Protein AF-A0A398AA93-F1 (afdb_monomer)

Mean predicted aligned error: 5.95 Å

Structure (mmCIF, N/CA/C/O backbone):
data_AF-A0A398AA93-F1
#
_entry.id   AF-A0A398AA93-F1
#
loop_
_atom_site.group_PDB
_atom_site.id
_atom_site.type_symbol
_atom_site.label_atom_id
_atom_site.label_alt_id
_atom_site.label_comp_id
_atom_site.label_asym_id
_atom_site.label_entity_id
_atom_site.label_seq_id
_atom_site.pdbx_PDB_ins_code
_atom_site.Cartn_x
_atom_site.Cartn_y
_atom_site.Cartn_z
_atom_site.occupancy
_atom_site.B_iso_or_equiv
_atom_site.auth_seq_id
_atom_site.auth_comp_id
_atom_site.auth_asym_id
_atom_site.auth_atom_id
_atom_site.pdbx_PDB_model_num
ATOM 1 N N . MET A 1 1 ? -3.882 -20.613 -8.628 1.00 47.59 1 MET A N 1
ATOM 2 C CA . MET A 1 1 ? -2.709 -19.922 -8.049 1.00 47.59 1 MET A CA 1
ATOM 3 C C . MET A 1 1 ? -3.031 -19.596 -6.600 1.00 47.59 1 MET A C 1
ATOM 5 O O . MET A 1 1 ? -4.048 -18.960 -6.368 1.00 47.59 1 MET A O 1
ATOM 9 N N . ALA A 1 2 ? -2.252 -20.089 -5.636 1.00 60.38 2 ALA A N 1
ATOM 10 C CA . ALA A 1 2 ? -2.448 -19.741 -4.230 1.00 60.38 2 ALA A CA 1
ATOM 11 C C . ALA A 1 2 ? -1.839 -18.356 -3.977 1.00 60.38 2 ALA A C 1
ATOM 13 O O . ALA A 1 2 ? -0.651 -18.153 -4.224 1.00 60.38 2 ALA A O 1
ATOM 14 N N . TYR A 1 3 ? -2.653 -17.394 -3.545 1.00 68.38 3 TYR A N 1
ATOM 15 C CA . TYR A 1 3 ? -2.155 -16.077 -3.159 1.00 68.38 3 TYR A CA 1
ATOM 16 C C . TYR A 1 3 ? -1.386 -16.185 -1.833 1.00 68.38 3 TYR A C 1
ATOM 18 O O . TYR A 1 3 ? -1.800 -16.953 -0.960 1.00 68.38 3 TYR A O 1
ATOM 26 N N . PRO A 1 4 ? -0.277 -15.446 -1.662 1.00 77.88 4 PRO A N 1
ATOM 27 C CA . PRO A 1 4 ? 0.473 -15.453 -0.412 1.00 77.88 4 PRO A CA 1
ATOM 28 C C . PRO A 1 4 ? -0.426 -14.974 0.737 1.00 77.88 4 PRO A C 1
ATOM 30 O O . PRO A 1 4 ? -0.999 -13.889 0.664 1.00 77.88 4 PRO A O 1
ATOM 33 N N . SER A 1 5 ? -0.563 -15.785 1.787 1.00 81.75 5 SER A N 1
ATOM 34 C CA . SER A 1 5 ? -1.477 -15.525 2.910 1.00 81.75 5 SER A CA 1
ATOM 35 C C . SER A 1 5 ? -0.756 -15.093 4.186 1.00 81.75 5 SER A C 1
ATOM 37 O O . SER A 1 5 ? -1.375 -14.519 5.080 1.00 81.75 5 SER A O 1
ATOM 39 N N . THR A 1 6 ? 0.558 -15.31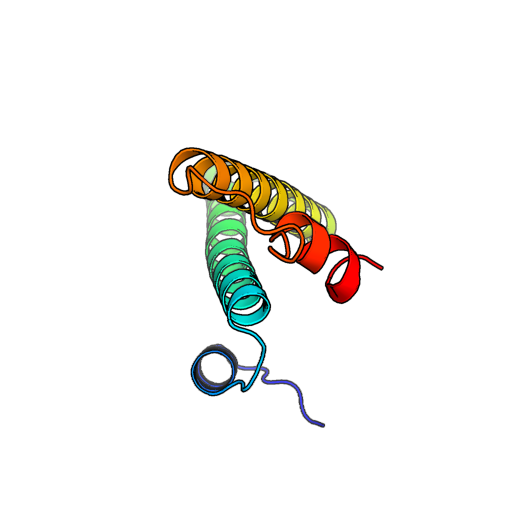7 4.272 1.00 90.00 6 THR A N 1
ATOM 40 C CA . THR A 1 6 ? 1.380 -14.854 5.397 1.00 90.00 6 THR A CA 1
ATOM 41 C C . THR A 1 6 ? 2.197 -13.622 5.026 1.00 90.00 6 THR A C 1
ATOM 43 O O . THR A 1 6 ? 2.586 -13.436 3.873 1.00 90.00 6 THR A O 1
ATOM 46 N N . LEU A 1 7 ? 2.530 -12.793 6.022 1.00 88.56 7 LEU A N 1
ATOM 47 C CA . LEU A 1 7 ? 3.384 -11.618 5.821 1.00 88.56 7 LEU A CA 1
ATOM 48 C C . LEU A 1 7 ? 4.719 -11.991 5.156 1.00 88.56 7 LEU A C 1
ATOM 50 O O . LEU A 1 7 ? 5.154 -11.323 4.223 1.00 88.56 7 LEU A O 1
ATOM 54 N N . GLN A 1 8 ? 5.337 -13.090 5.596 1.00 92.25 8 GLN A N 1
ATOM 55 C CA . GLN A 1 8 ? 6.587 -13.591 5.029 1.00 92.25 8 GLN A CA 1
ATOM 56 C C . GLN A 1 8 ? 6.431 -13.984 3.555 1.00 92.25 8 GLN A C 1
ATOM 58 O O . GLN A 1 8 ? 7.278 -13.627 2.738 1.00 92.25 8 GLN A O 1
ATOM 63 N N . GLN A 1 9 ? 5.347 -14.679 3.198 1.00 92.69 9 GLN A N 1
ATOM 64 C CA . GLN A 1 9 ? 5.068 -15.036 1.806 1.00 92.69 9 GLN A CA 1
ATOM 65 C C . GLN A 1 9 ? 4.821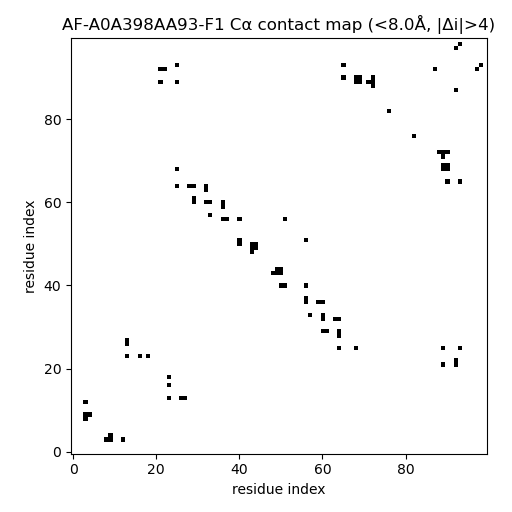 -13.793 0.944 1.00 92.69 9 GLN A C 1
ATOM 67 O O . GLN A 1 9 ? 5.316 -13.730 -0.179 1.00 92.69 9 GLN A O 1
ATOM 72 N N . ILE A 1 10 ? 4.109 -12.788 1.468 1.00 91.94 10 ILE A N 1
ATOM 73 C CA . ILE A 1 10 ? 3.857 -11.525 0.760 1.00 91.94 10 ILE A CA 1
ATOM 74 C C . ILE A 1 10 ? 5.173 -10.781 0.517 1.00 91.94 10 ILE A C 1
ATOM 76 O O . ILE A 1 10 ? 5.415 -10.336 -0.602 1.00 91.94 10 ILE A O 1
ATOM 80 N N . ILE A 1 11 ? 6.045 -10.680 1.527 1.00 93.00 11 ILE A N 1
ATOM 81 C CA . ILE A 1 11 ? 7.367 -10.049 1.391 1.00 93.00 11 ILE A CA 1
ATOM 82 C C . ILE A 1 11 ? 8.210 -10.803 0.363 1.00 93.00 11 ILE A C 1
ATOM 84 O O . ILE A 1 11 ? 8.767 -10.185 -0.541 1.00 93.00 11 ILE A O 1
ATOM 88 N N . HIS A 1 12 ? 8.278 -12.132 0.462 1.00 93.31 12 HIS A N 1
ATOM 89 C CA . HIS A 1 12 ? 9.035 -12.949 -0.480 1.00 93.31 12 HIS A CA 1
ATOM 90 C C . HIS A 1 12 ? 8.533 -12.761 -1.918 1.00 93.31 12 HIS A C 1
ATOM 92 O O . HIS A 1 12 ? 9.333 -12.529 -2.823 1.00 93.31 12 HIS A O 1
ATOM 98 N N . TRP A 1 13 ? 7.217 -12.784 -2.131 1.00 93.81 13 TRP A N 1
ATOM 99 C CA . TRP A 1 13 ? 6.620 -12.503 -3.435 1.00 93.81 13 TRP A CA 1
ATOM 100 C C . TRP A 1 13 ? 6.959 -11.088 -3.925 1.00 93.81 13 TRP A C 1
ATOM 102 O O . TRP A 1 13 ? 7.435 -10.923 -5.044 1.00 93.81 13 TRP A O 1
ATOM 112 N N . LEU A 1 14 ? 6.802 -10.068 -3.078 1.00 93.19 14 LEU A N 1
ATOM 113 C CA . LEU A 1 14 ? 7.045 -8.665 -3.423 1.00 93.19 14 LEU A CA 1
ATOM 114 C C . LEU A 1 14 ? 8.509 -8.379 -3.803 1.00 93.19 14 LEU A C 1
ATOM 116 O O . LEU A 1 14 ? 8.781 -7.484 -4.606 1.00 93.19 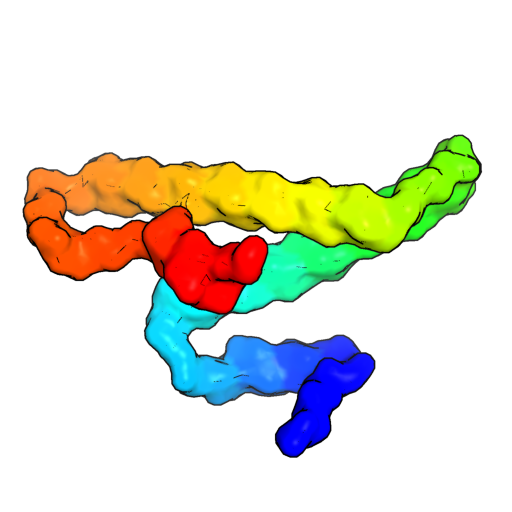14 LEU A O 1
ATOM 120 N N . LEU A 1 15 ? 9.456 -9.120 -3.224 1.00 91.12 15 LEU A N 1
ATOM 121 C CA . LEU A 1 15 ? 10.879 -9.011 -3.551 1.00 91.12 15 LEU A CA 1
ATOM 122 C C . LEU A 1 15 ? 11.230 -9.699 -4.876 1.00 91.12 15 LEU A C 1
ATOM 124 O O . LEU A 1 15 ? 12.079 -9.190 -5.607 1.00 91.12 15 LEU A O 1
ATOM 128 N N . ASN A 1 16 ? 10.559 -10.806 -5.201 1.00 92.88 16 ASN A N 1
ATOM 129 C CA . ASN A 1 16 ? 10.884 -11.646 -6.358 1.00 92.88 16 ASN A CA 1
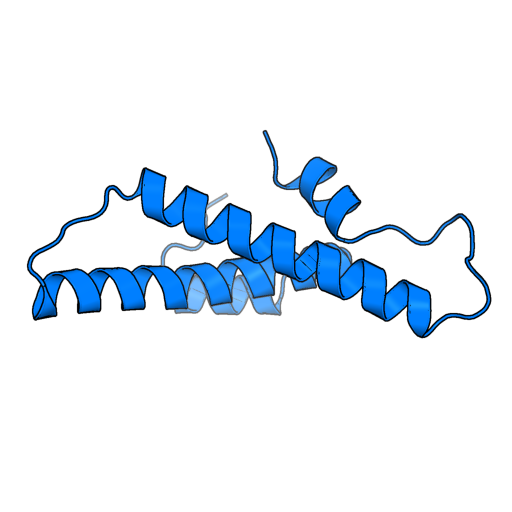ATOM 130 C C . ASN A 1 16 ? 9.984 -11.412 -7.582 1.00 92.88 16 ASN A C 1
ATOM 132 O O . ASN A 1 16 ? 10.258 -11.943 -8.655 1.00 92.88 16 ASN A O 1
ATOM 136 N N . VAL A 1 17 ? 8.918 -10.618 -7.458 1.00 91.69 17 VAL A N 1
ATOM 137 C CA . VAL A 1 17 ? 7.957 -10.399 -8.545 1.00 91.69 17 VAL A CA 1
ATOM 138 C C . VAL A 1 17 ? 8.597 -9.712 -9.763 1.00 91.69 17 VAL A C 1
ATOM 140 O O . VAL A 1 17 ? 9.127 -8.596 -9.694 1.00 91.69 17 VAL A O 1
ATOM 143 N N . THR A 1 18 ? 8.508 -10.368 -10.922 1.00 93.94 18 THR A N 1
ATOM 144 C CA . THR A 1 18 ? 8.981 -9.839 -12.207 1.00 93.94 18 THR A CA 1
ATOM 145 C C . THR A 1 18 ? 7.892 -8.995 -12.864 1.00 93.94 18 THR A C 1
ATOM 147 O O . THR A 1 18 ? 7.118 -9.460 -13.691 1.00 93.94 18 THR A O 1
ATOM 150 N N . VAL A 1 19 ? 7.830 -7.723 -12.480 1.00 92.31 19 VAL A N 1
ATOM 151 C CA . VAL A 1 19 ? 6.962 -6.707 -13.100 1.00 92.31 19 VAL A CA 1
ATOM 152 C C . VAL A 1 19 ? 7.765 -5.470 -13.483 1.00 92.31 19 VAL A C 1
ATOM 154 O O . VAL A 1 19 ? 8.896 -5.282 -13.005 1.00 92.31 19 VAL A O 1
ATOM 157 N N . ARG A 1 20 ? 7.155 -4.608 -14.311 1.00 92.12 20 ARG A N 1
ATOM 158 C CA . ARG A 1 20 ? 7.692 -3.291 -14.685 1.00 92.12 20 ARG A CA 1
ATOM 159 C C . ARG A 1 20 ? 8.138 -2.514 -13.432 1.00 92.12 20 ARG A C 1
ATOM 161 O O . ARG A 1 20 ? 7.433 -2.562 -12.418 1.00 92.12 20 ARG A O 1
ATOM 168 N N . PRO A 1 21 ? 9.257 -1.764 -13.473 1.00 90.00 21 PRO A N 1
ATOM 169 C CA . PRO A 1 21 ? 9.784 -1.057 -12.302 1.00 90.00 21 PRO A CA 1
ATOM 170 C C . PRO A 1 21 ? 8.763 -0.153 -11.596 1.00 90.00 21 PRO A C 1
ATOM 172 O O . PRO A 1 21 ? 8.693 -0.155 -10.367 1.00 90.00 21 PRO A O 1
ATOM 175 N N . ARG A 1 22 ? 7.915 0.555 -12.357 1.00 89.81 22 ARG A N 1
ATOM 176 C CA . ARG A 1 22 ? 6.855 1.413 -11.801 1.00 89.81 22 ARG A CA 1
ATOM 177 C C . ARG A 1 22 ? 5.800 0.625 -11.036 1.00 89.81 22 ARG A C 1
ATOM 179 O O . ARG A 1 22 ? 5.494 0.963 -9.898 1.00 89.81 22 ARG A O 1
ATOM 186 N N . VAL A 1 23 ? 5.312 -0.467 -11.621 1.00 93.44 23 VAL A N 1
ATOM 187 C CA . VAL A 1 23 ? 4.358 -1.386 -10.980 1.00 93.44 23 VAL A CA 1
ATOM 188 C C . VAL A 1 23 ? 4.954 -1.946 -9.693 1.00 93.44 23 VAL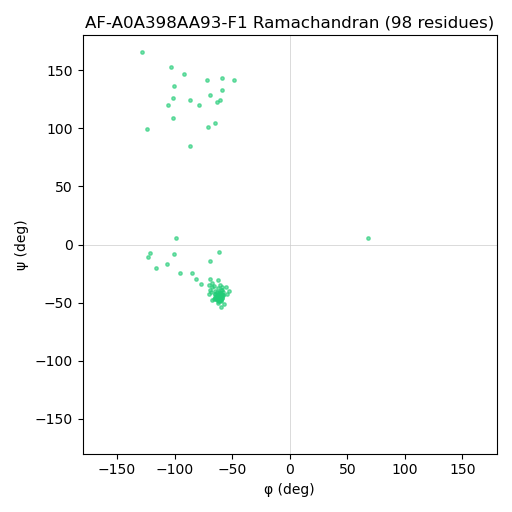 A C 1
ATOM 190 O O . VAL A 1 23 ? 4.299 -1.950 -8.656 1.00 93.44 23 VAL A O 1
ATOM 193 N N . ARG A 1 24 ? 6.234 -2.335 -9.717 1.00 93.62 24 ARG A N 1
ATOM 194 C CA . ARG A 1 24 ? 6.946 -2.807 -8.522 1.00 93.62 24 ARG A CA 1
ATOM 195 C C . ARG A 1 24 ? 6.991 -1.749 -7.421 1.00 93.62 24 ARG A C 1
ATOM 197 O O . ARG A 1 24 ? 6.792 -2.077 -6.254 1.00 93.62 24 ARG A O 1
ATOM 204 N N . ALA A 1 25 ? 7.256 -0.494 -7.775 1.00 93.12 25 ALA A N 1
ATOM 205 C CA . ALA A 1 25 ? 7.255 0.611 -6.823 1.00 93.12 25 ALA A CA 1
ATOM 206 C C . ALA A 1 25 ? 5.855 0.857 -6.240 1.00 93.12 25 ALA A C 1
ATOM 208 O O . ALA A 1 25 ? 5.730 1.002 -5.025 1.00 93.12 25 ALA A O 1
ATOM 209 N N . ILE A 1 26 ? 4.806 0.814 -7.069 1.00 95.12 26 ILE A N 1
ATOM 210 C CA . ILE A 1 26 ? 3.411 0.921 -6.618 1.00 95.12 26 ILE A CA 1
ATOM 211 C C . ILE A 1 26 ? 3.074 -0.214 -5.644 1.00 95.12 26 ILE A C 1
ATOM 213 O O . ILE A 1 26 ? 2.579 0.058 -4.555 1.00 95.12 26 ILE A O 1
ATOM 217 N N . LEU A 1 27 ? 3.411 -1.467 -5.969 1.00 95.06 27 LEU A N 1
ATOM 218 C CA . LEU A 1 27 ? 3.183 -2.617 -5.083 1.00 95.06 27 LEU A CA 1
ATOM 219 C C . LEU A 1 27 ? 3.874 -2.443 -3.724 1.00 95.06 27 LEU A C 1
ATOM 221 O O . LEU A 1 27 ? 3.268 -2.690 -2.682 1.00 95.06 27 LEU A O 1
ATOM 225 N N . LYS A 1 28 ? 5.127 -1.971 -3.721 1.00 94.62 28 LYS A N 1
ATOM 226 C CA . LYS A 1 28 ? 5.865 -1.680 -2.484 1.00 94.62 28 LYS A CA 1
ATOM 227 C C . LYS A 1 28 ? 5.193 -0.576 -1.671 1.00 94.62 28 LYS A C 1
ATOM 229 O O . LYS A 1 28 ? 5.056 -0.727 -0.462 1.00 94.62 28 LYS A O 1
ATOM 234 N N . LEU A 1 29 ? 4.745 0.500 -2.317 1.00 95.94 29 LEU A N 1
ATOM 235 C CA . LEU A 1 29 ? 4.026 1.591 -1.656 1.00 95.94 29 LEU A CA 1
ATOM 236 C C . LEU A 1 29 ? 2.693 1.122 -1.065 1.00 95.94 29 LEU A C 1
ATOM 238 O O . LEU A 1 29 ? 2.396 1.451 0.080 1.00 95.94 29 LEU A O 1
ATOM 242 N N . VAL A 1 30 ? 1.924 0.314 -1.800 1.00 95.56 30 VAL A N 1
ATOM 243 C CA . VAL A 1 30 ? 0.668 -0.278 -1.315 1.00 95.56 30 VAL A CA 1
ATOM 244 C C . VAL A 1 30 ? 0.922 -1.155 -0.094 1.00 95.56 30 VAL A C 1
ATOM 246 O O . VAL A 1 30 ? 0.220 -1.019 0.902 1.00 95.56 30 VAL A O 1
ATOM 249 N N . PHE A 1 31 ? 1.948 -2.008 -0.133 1.00 95.31 31 PHE A N 1
ATOM 250 C CA . PHE A 1 31 ? 2.305 -2.869 0.993 1.00 95.31 31 PHE A CA 1
ATOM 251 C C . PHE A 1 31 ? 2.690 -2.063 2.244 1.00 95.31 31 PHE A C 1
ATOM 253 O O . PHE A 1 31 ? 2.163 -2.311 3.328 1.00 95.31 31 PHE A O 1
ATOM 260 N N . GLN A 1 32 ? 3.551 -1.052 2.088 1.00 95.31 32 GLN A N 1
ATOM 261 C CA . GLN A 1 32 ? 3.940 -0.148 3.176 1.00 95.31 32 GLN A CA 1
ATOM 262 C C . GLN A 1 32 ? 2.731 0.618 3.737 1.00 95.31 32 GLN A C 1
ATOM 264 O O . GLN A 1 32 ? 2.528 0.668 4.951 1.00 95.31 32 GLN A O 1
ATOM 269 N N . GLY A 1 33 ? 1.888 1.167 2.855 1.00 96.38 33 GLY A N 1
ATOM 270 C CA . GLY A 1 33 ? 0.659 1.862 3.226 1.00 96.38 33 GLY A CA 1
ATOM 271 C C . GLY A 1 33 ? -0.310 0.958 3.987 1.00 96.38 33 GLY A C 1
ATOM 272 O O . GLY A 1 33 ? -0.825 1.360 5.025 1.00 96.38 33 GLY A O 1
ATOM 273 N N . ALA A 1 34 ? -0.508 -0.280 3.533 1.00 95.75 34 ALA A N 1
ATOM 274 C CA . ALA A 1 34 ? -1.373 -1.244 4.203 1.00 95.75 34 ALA A CA 1
ATOM 275 C C . ALA A 1 34 ? -0.904 -1.538 5.634 1.00 95.75 34 ALA A C 1
ATOM 277 O O . ALA A 1 34 ? -1.706 -1.434 6.562 1.00 95.75 34 ALA A O 1
ATOM 278 N N . ILE A 1 35 ? 0.388 -1.825 5.833 1.00 95.94 35 ILE A N 1
ATOM 279 C CA . ILE A 1 35 ? 0.950 -2.059 7.174 1.00 95.94 35 ILE A CA 1
ATOM 28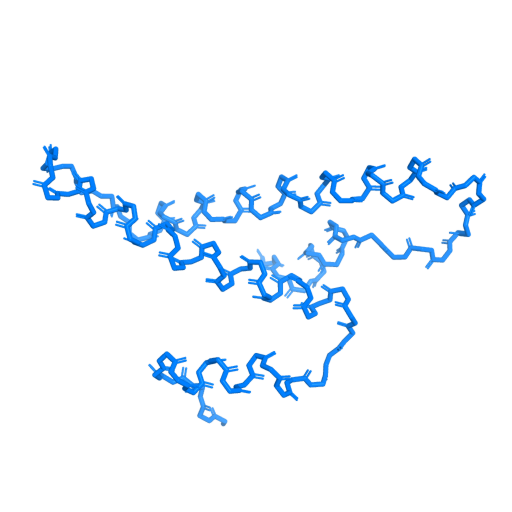0 C C . ILE A 1 35 ? 0.704 -0.847 8.076 1.00 95.94 35 ILE A C 1
ATOM 282 O O . ILE A 1 35 ? 0.165 -0.995 9.174 1.00 95.94 35 ILE A O 1
ATOM 286 N N . TYR A 1 36 ? 1.059 0.350 7.603 1.00 97.00 36 TYR A N 1
ATOM 287 C CA . TYR A 1 36 ? 0.939 1.571 8.394 1.00 97.00 36 TYR A CA 1
ATOM 288 C C . TYR A 1 36 ? -0.514 1.885 8.768 1.00 97.00 36 TYR A C 1
ATOM 290 O O . TYR A 1 36 ? -0.807 2.147 9.933 1.00 97.00 36 TYR A O 1
ATOM 298 N N . PHE A 1 37 ? -1.438 1.848 7.806 1.00 97.31 37 PHE A N 1
ATOM 299 C CA . PHE A 1 37 ? -2.835 2.212 8.044 1.00 97.31 37 PHE A CA 1
ATOM 300 C C . PHE A 1 37 ? -3.572 1.196 8.920 1.00 97.31 37 PHE A C 1
ATOM 302 O O . PHE A 1 37 ? -4.380 1.602 9.754 1.00 97.31 37 PHE A O 1
ATOM 309 N N . ILE A 1 38 ? -3.262 -0.098 8.792 1.00 95.44 38 ILE A N 1
ATOM 310 C CA . ILE A 1 38 ? -3.804 -1.133 9.683 1.00 95.44 38 ILE A CA 1
ATOM 311 C C . ILE A 1 38 ? -3.277 -0.932 11.106 1.00 95.44 38 ILE A C 1
ATOM 313 O O . ILE A 1 38 ? -4.055 -0.939 12.058 1.00 95.44 38 ILE A O 1
ATOM 317 N N . TRP A 1 39 ? -1.968 -0.716 11.268 1.00 96.62 39 TRP A N 1
ATOM 318 C CA . TRP A 1 39 ? -1.378 -0.423 12.577 1.00 96.62 39 TRP A CA 1
ATOM 319 C C . TRP A 1 39 ? -1.987 0.836 13.208 1.00 96.62 39 TRP A C 1
ATOM 321 O O . TRP A 1 39 ? -2.399 0.816 14.369 1.00 96.62 39 TRP A O 1
ATOM 331 N N . ARG A 1 40 ? -2.116 1.914 12.426 1.00 95.81 40 ARG A N 1
ATOM 332 C CA . ARG A 1 40 ? -2.710 3.182 12.865 1.00 95.81 40 ARG A CA 1
ATOM 333 C C . ARG A 1 40 ? -4.153 2.998 13.322 1.00 95.81 40 ARG A C 1
ATOM 335 O O . ARG A 1 40 ? -4.533 3.567 14.341 1.00 95.81 40 ARG A O 1
ATOM 342 N N . GLU A 1 41 ? -4.956 2.230 12.588 1.00 96.06 41 GLU A N 1
ATOM 343 C CA . GLU A 1 41 ? -6.340 1.964 12.982 1.00 96.06 41 GLU A CA 1
ATOM 344 C C . GLU A 1 41 ? -6.408 1.174 14.287 1.00 96.06 41 GLU A C 1
ATOM 346 O O . GLU A 1 41 ? -7.120 1.590 15.198 1.00 96.06 41 GLU A O 1
ATOM 351 N N . ARG A 1 42 ? -5.605 0.112 14.433 1.00 95.12 42 ARG A N 1
ATOM 352 C CA . ARG A 1 42 ? -5.559 -0.675 15.674 1.00 95.12 42 ARG A CA 1
ATOM 353 C C . ARG A 1 42 ? -5.186 0.179 16.884 1.00 95.12 42 ARG A C 1
ATOM 355 O O . ARG A 1 42 ? -5.802 0.041 17.937 1.00 95.12 42 ARG A O 1
ATOM 362 N N . ASN A 1 43 ? -4.225 1.087 16.729 1.00 96.25 43 ASN A N 1
ATOM 363 C CA . ASN A 1 43 ? -3.848 2.014 17.795 1.00 96.25 43 ASN A CA 1
ATOM 364 C C . ASN A 1 43 ? -4.949 3.036 18.089 1.00 96.25 43 ASN A C 1
ATOM 366 O O . ASN A 1 43 ? -5.236 3.309 19.251 1.00 96.25 43 ASN A O 1
ATOM 370 N N . SER A 1 44 ? -5.604 3.574 17.058 1.00 94.88 44 SER A N 1
ATOM 371 C CA . SER A 1 44 ? -6.754 4.469 17.236 1.00 94.88 44 SER A CA 1
ATOM 372 C C . SER A 1 44 ? -7.890 3.778 17.988 1.00 94.88 44 SER A C 1
ATOM 374 O O . SER A 1 44 ? -8.521 4.390 18.847 1.00 94.88 44 SER A O 1
ATOM 376 N N . ARG A 1 45 ? -8.133 2.498 17.699 1.00 94.75 45 ARG A N 1
ATOM 377 C CA . ARG A 1 45 ? -9.125 1.687 18.400 1.00 94.75 45 ARG A CA 1
ATOM 378 C C . ARG A 1 45 ? -8.763 1.509 19.871 1.00 94.75 45 ARG A C 1
ATOM 380 O O . ARG A 1 45 ? -9.614 1.707 20.730 1.00 94.75 45 ARG A O 1
ATOM 387 N N . LEU A 1 46 ? -7.501 1.183 20.154 1.00 95.81 46 LEU A N 1
ATOM 388 C CA . LEU A 1 46 ? -6.997 0.994 21.515 1.00 95.81 46 LEU A CA 1
ATOM 389 C C . LEU A 1 46 ? -7.095 2.274 22.362 1.00 95.81 46 LEU A C 1
ATOM 391 O O . LEU A 1 46 ? -7.485 2.205 23.521 1.00 95.81 46 LEU A O 1
ATOM 395 N N . HIS A 1 47 ? -6.740 3.431 21.794 1.00 95.38 47 HIS A N 1
ATOM 396 C CA . HIS A 1 47 ? -6.609 4.681 22.551 1.00 95.38 47 HIS A CA 1
ATOM 397 C C . HIS A 1 47 ? -7.845 5.582 22.524 1.00 95.38 47 HIS A C 1
ATOM 399 O O . HIS A 1 47 ? -8.011 6.404 23.420 1.00 95.38 47 HIS A O 1
ATOM 405 N N . SER A 1 48 ? -8.697 5.471 21.505 1.00 93.62 48 SER A N 1
ATOM 406 C CA . SER A 1 48 ? -9.857 6.357 21.328 1.00 93.62 48 SER A CA 1
ATOM 407 C C . SER A 1 48 ? -11.190 5.611 21.284 1.00 93.62 48 SER A C 1
ATOM 409 O O . SER A 1 48 ? -12.230 6.257 21.226 1.00 93.62 48 SER A O 1
ATOM 411 N N . GLY A 1 49 ? -11.188 4.272 21.260 1.00 90.56 49 GLY A N 1
ATOM 412 C CA . GLY A 1 49 ? -12.408 3.460 21.155 1.00 90.56 49 GLY A CA 1
ATOM 413 C C . GLY A 1 49 ? -13.138 3.575 19.809 1.00 90.56 49 GLY A C 1
ATOM 414 O O . GLY A 1 49 ? -14.224 3.022 19.646 1.00 90.56 49 GLY A O 1
ATOM 415 N N . VAL A 1 50 ? -12.566 4.289 18.833 1.00 88.81 50 VAL A N 1
ATOM 416 C CA . VAL A 1 50 ? -13.178 4.512 17.519 1.00 88.81 50 VAL A CA 1
ATOM 417 C C . VAL A 1 50 ? -12.827 3.359 16.588 1.00 88.81 50 VAL A C 1
ATOM 419 O O . VAL A 1 50 ? -11.654 3.092 16.331 1.00 88.81 50 VAL A O 1
ATOM 422 N N . ASN A 1 51 ? -13.856 2.730 16.025 1.00 91.44 51 ASN A N 1
ATOM 423 C CA . ASN A 1 51 ? -13.715 1.659 15.046 1.00 91.44 51 ASN A CA 1
ATOM 424 C C . ASN A 1 51 ? -13.951 2.206 13.641 1.00 91.44 51 ASN A C 1
ATOM 426 O O . ASN A 1 51 ? -15.004 2.784 13.369 1.00 91.44 51 ASN A O 1
ATOM 430 N N . LYS A 1 52 ? -13.001 1.980 12.730 1.00 93.19 52 LYS A N 1
ATOM 431 C CA . LYS A 1 52 ? -13.204 2.279 11.309 1.00 93.19 52 LYS A CA 1
ATOM 432 C C . LYS A 1 52 ? -13.536 1.005 10.530 1.00 93.19 52 LYS A C 1
ATOM 434 O O . LYS A 1 52 ? -12.857 -0.008 10.710 1.00 93.19 52 LYS A O 1
ATOM 439 N N . PRO A 1 53 ? -14.525 1.039 9.620 1.00 95.31 53 PRO A N 1
ATOM 440 C CA . PRO A 1 53 ? -14.762 -0.062 8.695 1.00 95.31 53 PRO A CA 1
ATOM 441 C C . PRO A 1 53 ? -13.530 -0.335 7.825 1.00 95.31 53 PRO A C 1
ATOM 443 O O . PRO A 1 53 ? -12.871 0.599 7.364 1.00 95.31 53 PRO A O 1
ATOM 446 N N . ALA A 1 54 ? -13.263 -1.606 7.515 1.00 94.44 54 ALA A N 1
ATOM 447 C CA . ALA A 1 54 ? -12.143 -1.989 6.650 1.00 94.44 54 ALA A CA 1
ATOM 448 C C . ALA A 1 54 ? -12.186 -1.280 5.282 1.00 94.44 54 ALA A C 1
ATOM 450 O O . ALA A 1 54 ? -11.159 -0.841 4.771 1.00 94.44 54 ALA A O 1
ATOM 451 N N . THR A 1 55 ? -13.384 -1.081 4.726 1.00 95.38 55 THR A N 1
ATOM 452 C CA . THR A 1 55 ? -13.597 -0.349 3.467 1.00 95.38 55 THR A CA 1
ATOM 453 C C . THR A 1 55 ? -13.128 1.104 3.540 1.00 95.38 55 THR A C 1
ATOM 455 O O . THR A 1 55 ? -12.600 1.630 2.561 1.00 95.38 55 THR A O 1
ATOM 458 N N . GLN A 1 56 ? -13.269 1.754 4.698 1.00 96.06 56 GLN A N 1
ATOM 459 C CA . GLN A 1 56 ? -12.769 3.108 4.914 1.00 96.06 56 GLN A CA 1
ATOM 460 C C . GLN A 1 56 ? -11.238 3.125 4.968 1.00 96.06 56 GLN A C 1
ATOM 462 O O . GLN A 1 56 ? -10.623 3.977 4.333 1.00 96.06 56 GLN A O 1
ATOM 467 N N . ILE A 1 57 ? -10.618 2.158 5.651 1.00 96.06 57 ILE A N 1
ATOM 468 C CA . ILE A 1 57 ? -9.153 2.026 5.715 1.00 96.06 57 ILE A CA 1
ATOM 469 C C . ILE A 1 57 ? -8.575 1.822 4.307 1.00 96.06 57 ILE A C 1
ATOM 471 O O . ILE A 1 57 ? -7.616 2.491 3.929 1.00 96.06 57 ILE A O 1
ATOM 475 N N . VAL A 1 58 ? -9.192 0.956 3.494 1.00 95.44 58 VAL A N 1
ATOM 476 C CA . VAL A 1 58 ? -8.781 0.724 2.098 1.00 95.44 58 VAL A CA 1
ATOM 477 C C . VAL A 1 58 ? -8.869 2.008 1.271 1.00 95.44 58 VAL A C 1
ATOM 479 O O . VAL A 1 58 ? -7.918 2.336 0.561 1.00 95.44 58 VAL A O 1
ATOM 482 N N . LYS A 1 59 ? -9.961 2.775 1.393 1.00 95.38 59 LYS A N 1
ATOM 483 C CA . LYS A 1 59 ? -10.098 4.073 0.711 1.00 95.38 59 LYS A CA 1
ATOM 484 C C . LYS A 1 59 ? -9.011 5.060 1.141 1.00 95.38 59 LYS A C 1
ATOM 486 O O . LYS A 1 59 ? -8.424 5.717 0.284 1.00 95.38 59 LYS A O 1
ATOM 491 N N . GLU A 1 60 ? -8.715 5.148 2.438 1.00 96.12 60 GLU A N 1
ATOM 492 C CA . GLU A 1 60 ? -7.649 6.010 2.968 1.00 96.12 60 GLU A CA 1
ATOM 493 C C . GLU A 1 60 ? -6.275 5.626 2.390 1.00 96.12 60 GLU A C 1
ATOM 495 O O . GLU A 1 60 ? -5.538 6.504 1.934 1.00 96.12 60 GLU A O 1
ATOM 500 N N . ILE A 1 61 ? -5.969 4.324 2.314 1.00 96.19 61 ILE A N 1
ATOM 501 C CA . ILE A 1 61 ? -4.749 3.814 1.672 1.00 96.19 61 ILE A CA 1
ATOM 502 C C . ILE A 1 61 ? -4.716 4.238 0.199 1.00 96.19 61 ILE A C 1
ATOM 504 O O . ILE A 1 61 ? -3.758 4.874 -0.230 1.00 96.19 61 ILE A O 1
ATOM 508 N N . GLN A 1 62 ? -5.765 3.954 -0.578 1.00 95.38 62 GLN A N 1
ATOM 509 C CA . GLN A 1 62 ? -5.815 4.288 -2.008 1.00 95.38 62 GLN A CA 1
ATOM 510 C C . GLN A 1 62 ? -5.661 5.791 -2.275 1.00 95.38 62 GLN A C 1
ATOM 512 O O . GLN A 1 62 ? -5.021 6.184 -3.250 1.00 95.38 62 GLN A O 1
ATOM 517 N N . VAL A 1 63 ? -6.262 6.650 -1.446 1.00 96.12 63 VAL A N 1
ATOM 518 C CA . VAL A 1 63 ? -6.099 8.109 -1.549 1.00 96.12 63 VAL A CA 1
ATOM 519 C C . VAL A 1 63 ? -4.647 8.507 -1.285 1.00 96.12 63 VAL A C 1
ATOM 521 O O . VAL A 1 63 ? -4.076 9.251 -2.082 1.00 96.12 63 VAL A O 1
ATOM 524 N N . GLN A 1 64 ? -4.026 7.984 -0.223 1.00 97.00 64 GLN A N 1
ATOM 525 C CA . GLN A 1 64 ? -2.633 8.306 0.090 1.00 97.00 64 GLN A CA 1
ATOM 526 C C . GLN A 1 64 ? -1.648 7.812 -0.967 1.00 97.00 64 GLN A C 1
ATOM 528 O O . GLN A 1 64 ? -0.749 8.556 -1.359 1.00 97.00 64 GLN A O 1
ATOM 533 N N . ILE A 1 65 ? -1.826 6.588 -1.473 1.00 96.12 65 ILE A N 1
ATOM 534 C CA . ILE A 1 65 ? -0.957 6.068 -2.531 1.00 96.12 65 ILE A CA 1
ATOM 535 C C . ILE A 1 65 ? -1.073 6.949 -3.776 1.00 96.12 65 ILE A C 1
ATOM 537 O O . ILE A 1 65 ? -0.051 7.412 -4.273 1.00 96.12 65 ILE A O 1
ATOM 541 N N . ARG A 1 66 ? -2.288 7.289 -4.229 1.00 95.31 66 ARG A N 1
ATOM 542 C CA . ARG A 1 66 ? -2.475 8.191 -5.381 1.00 95.31 66 ARG A CA 1
ATOM 543 C C . ARG A 1 66 ? -1.824 9.559 -5.175 1.00 95.31 66 ARG A C 1
ATOM 545 O O . ARG A 1 66 ? -1.153 10.046 -6.081 1.00 95.31 66 ARG A O 1
ATOM 552 N N . ALA A 1 67 ? -1.968 10.155 -3.990 1.00 95.88 67 ALA A N 1
ATOM 553 C CA . ALA A 1 67 ? -1.317 11.424 -3.668 1.00 95.88 67 ALA A CA 1
ATOM 554 C C . ALA A 1 67 ? 0.217 11.317 -3.754 1.00 95.88 67 ALA A C 1
ATOM 556 O O . ALA A 1 67 ? 0.866 12.189 -4.336 1.00 95.88 67 ALA A O 1
ATOM 557 N N . LYS A 1 68 ? 0.799 10.220 -3.248 1.00 95.56 68 LYS A N 1
ATOM 558 C CA . LYS A 1 68 ? 2.242 9.963 -3.337 1.00 95.56 68 LYS A CA 1
ATOM 559 C C . LYS A 1 68 ? 2.707 9.772 -4.781 1.00 95.56 68 LYS A C 1
ATOM 561 O O . LYS A 1 68 ? 3.709 10.372 -5.162 1.00 95.56 68 LYS A O 1
ATOM 566 N N . LEU A 1 69 ? 1.984 8.987 -5.580 1.00 94.56 69 LEU A N 1
ATOM 567 C CA . LEU A 1 69 ? 2.305 8.753 -6.992 1.00 94.56 69 LEU A CA 1
ATOM 568 C C . LEU A 1 69 ? 2.253 10.052 -7.807 1.00 94.56 69 LEU A C 1
ATOM 570 O O . LEU A 1 69 ? 3.162 10.314 -8.590 1.00 94.56 69 LEU A O 1
ATOM 574 N N . LEU A 1 70 ? 1.252 10.904 -7.563 1.00 93.06 70 LEU A N 1
ATOM 575 C CA . LEU A 1 70 ? 1.168 12.228 -8.180 1.00 93.06 70 LEU A CA 1
ATOM 576 C C . LEU A 1 70 ? 2.364 13.115 -7.802 1.00 93.06 70 LEU A C 1
ATOM 578 O O . LEU A 1 70 ? 2.889 13.838 -8.646 1.00 93.06 70 LEU A O 1
ATOM 582 N N . GLY A 1 71 ? 2.799 13.069 -6.540 1.00 92.44 71 GLY A N 1
ATOM 583 C CA . GLY A 1 71 ? 4.009 13.760 -6.089 1.00 92.44 71 GLY A CA 1
ATOM 584 C C . GLY A 1 71 ? 5.260 13.275 -6.825 1.00 92.44 71 GLY A C 1
ATOM 585 O O . GLY A 1 71 ? 6.025 14.091 -7.326 1.00 92.44 71 GLY A O 1
ATOM 586 N N . MET A 1 72 ? 5.418 11.958 -6.973 1.00 91.38 72 MET A N 1
ATOM 587 C CA . MET A 1 72 ? 6.551 11.357 -7.685 1.00 91.38 72 MET A CA 1
ATOM 588 C C . MET A 1 72 ? 6.581 11.743 -9.170 1.00 91.38 72 MET A C 1
ATOM 590 O O . MET A 1 72 ? 7.646 12.057 -9.690 1.00 91.38 72 MET A O 1
ATOM 594 N N . ASP A 1 73 ? 5.428 11.781 -9.847 1.00 90.38 73 ASP A N 1
ATOM 595 C CA . ASP A 1 73 ? 5.342 12.233 -11.245 1.00 90.38 73 ASP A CA 1
ATOM 596 C C . ASP A 1 73 ? 5.761 13.705 -11.405 1.00 90.38 73 ASP A C 1
ATOM 598 O O . ASP A 1 73 ? 6.433 14.071 -12.377 1.00 90.38 73 ASP A O 1
ATOM 602 N N . LYS A 1 74 ? 5.406 14.559 -10.436 1.00 88.19 74 LYS A N 1
ATOM 603 C CA . LYS A 1 74 ? 5.830 15.967 -10.409 1.00 88.19 74 LYS A CA 1
ATOM 604 C C . LYS A 1 74 ? 7.332 16.099 -10.171 1.00 88.19 74 LYS A C 1
ATOM 606 O O . LYS A 1 74 ? 7.987 16.819 -10.915 1.00 88.19 74 LYS A O 1
ATOM 611 N N . GLU A 1 75 ? 7.886 15.390 -9.190 1.00 86.94 75 GLU A N 1
ATOM 612 C CA . GLU A 1 75 ? 9.331 15.393 -8.915 1.00 86.94 75 GLU A CA 1
ATOM 613 C C . GLU A 1 75 ? 10.139 14.911 -10.125 1.00 86.94 75 GLU A C 1
ATOM 615 O O . GLU A 1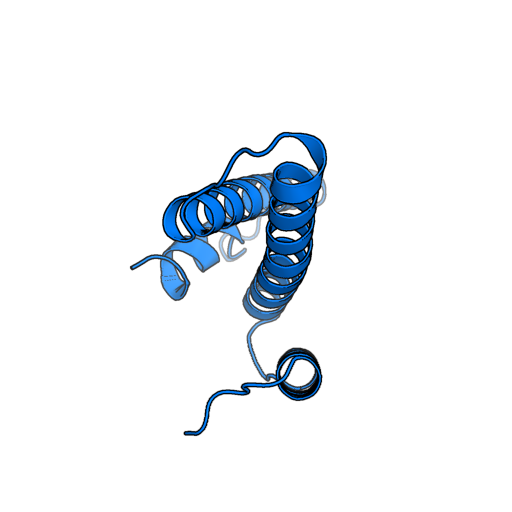 75 ? 11.139 15.526 -10.490 1.00 86.94 75 GLU A O 1
ATOM 620 N N . HIS A 1 76 ? 9.668 13.863 -10.804 1.00 78.69 76 HIS A N 1
ATOM 621 C CA . HIS A 1 76 ? 10.319 13.337 -12.002 1.00 78.69 76 HIS A CA 1
ATOM 622 C C . HIS A 1 76 ? 10.248 14.314 -13.187 1.00 78.69 76 HIS A C 1
ATOM 624 O O . HIS A 1 76 ? 11.175 14.401 -13.989 1.00 78.69 76 HIS A O 1
ATOM 630 N N . SER A 1 77 ? 9.163 15.089 -13.277 1.00 74.38 77 SER A N 1
ATOM 631 C CA . SER A 1 77 ? 9.019 16.155 -14.275 1.00 74.38 77 SER A CA 1
ATOM 632 C C . SER A 1 77 ? 9.951 17.3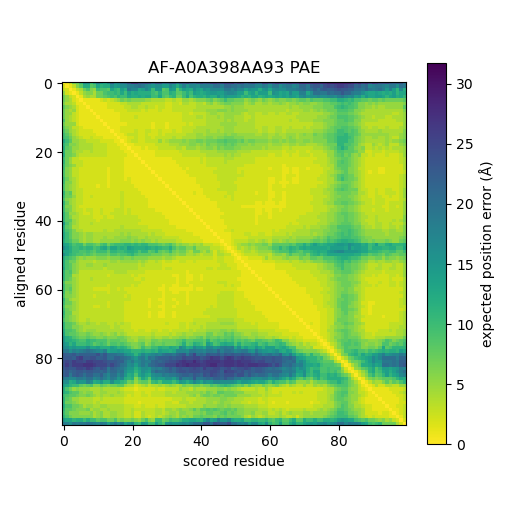43 -14.024 1.00 74.38 77 SER A C 1
ATOM 634 O O . SER A 1 77 ? 10.309 18.030 -14.973 1.00 74.38 77 SER A O 1
ATOM 636 N N . LEU A 1 78 ? 10.306 17.615 -12.765 1.00 74.38 78 LEU A N 1
ATOM 637 C CA . LEU A 1 78 ? 11.211 18.707 -12.391 1.00 74.38 78 LEU A CA 1
ATOM 638 C C . LEU A 1 78 ? 12.685 18.323 -12.578 1.00 74.38 78 LEU A C 1
ATOM 640 O O . LEU A 1 78 ? 13.509 19.192 -12.851 1.00 74.38 78 LEU A O 1
ATOM 644 N N . SER A 1 79 ? 13.022 17.038 -12.438 1.00 71.12 79 SER A N 1
ATOM 645 C CA . SER A 1 79 ? 14.396 16.540 -12.572 1.00 71.12 79 SER A CA 1
ATOM 646 C C . SER A 1 79 ? 14.818 16.250 -14.017 1.00 71.12 79 SER A C 1
ATOM 648 O O . SER A 1 79 ? 16.009 16.312 -14.318 1.00 71.12 79 SER A O 1
ATOM 650 N N . TYR A 1 80 ? 13.878 15.982 -14.931 1.00 63.31 80 TYR A N 1
ATOM 651 C CA . TYR A 1 80 ? 14.161 15.785 -16.357 1.00 63.31 80 TYR A CA 1
ATOM 652 C C . TYR A 1 80 ? 13.815 17.034 -17.184 1.00 63.31 80 TYR A C 1
ATOM 654 O O . TYR A 1 80 ? 12.649 17.319 -17.443 1.00 63.31 80 TYR A O 1
ATOM 662 N N . GLN A 1 81 ? 14.838 17.743 -17.677 1.00 59.88 81 GLN A N 1
ATOM 663 C CA . GLN A 1 81 ? 14.678 18.915 -18.557 1.00 59.88 81 GLN A CA 1
ATOM 664 C C . GLN A 1 81 ? 14.148 18.574 -19.966 1.00 59.88 81 GLN A C 1
ATOM 666 O O . GLN A 1 81 ? 13.689 19.461 -20.681 1.00 59.88 81 GLN A O 1
ATOM 671 N N . VAL A 1 82 ? 14.164 17.298 -20.369 1.00 55.69 82 VAL A N 1
ATOM 672 C CA . VAL A 1 82 ? 13.675 16.836 -21.677 1.00 55.69 82 VAL A CA 1
ATOM 673 C C . VAL A 1 82 ? 12.619 15.759 -21.451 1.00 55.69 82 VAL A C 1
ATOM 675 O O . VAL A 1 82 ? 12.936 14.598 -21.185 1.00 55.69 82 VAL A O 1
ATOM 678 N N . ARG A 1 83 ? 11.341 16.143 -21.536 1.00 54.75 83 ARG A N 1
ATOM 679 C CA . ARG A 1 83 ? 10.222 15.193 -21.542 1.00 54.75 83 ARG A CA 1
ATOM 680 C C . ARG A 1 83 ? 10.317 14.351 -22.809 1.00 54.75 83 ARG A C 1
ATOM 682 O O . ARG A 1 83 ? 9.982 14.822 -23.892 1.00 54.75 83 ARG A O 1
ATOM 689 N N . SER A 1 84 ? 10.751 13.101 -22.682 1.00 57.28 84 SER A N 1
ATOM 690 C CA . SER A 1 84 ? 10.480 12.124 -23.733 1.00 57.28 84 SER A CA 1
ATOM 691 C C . SER A 1 84 ? 8.970 11.839 -23.720 1.00 57.28 84 SER A C 1
ATOM 693 O O . SER A 1 84 ? 8.424 11.533 -22.658 1.00 57.28 84 SER A O 1
ATOM 695 N N . PRO A 1 85 ? 8.266 11.927 -24.864 1.00 58.56 85 PRO A N 1
ATOM 696 C CA . PRO A 1 85 ? 6.818 11.691 -24.945 1.00 58.56 85 PRO A CA 1
ATOM 697 C C . PRO A 1 85 ? 6.396 10.263 -24.548 1.00 58.56 85 PRO A C 1
ATOM 699 O O . PRO A 1 85 ? 5.212 9.978 -24.418 1.00 58.56 85 PRO A O 1
ATOM 702 N N . THR A 1 86 ? 7.360 9.370 -24.314 1.00 60.53 86 THR A N 1
ATOM 703 C CA . THR A 1 86 ? 7.175 7.978 -23.895 1.00 60.53 86 THR A CA 1
ATOM 704 C C . THR A 1 86 ? 7.358 7.753 -22.388 1.00 60.53 86 THR A C 1
ATOM 706 O O . THR A 1 86 ? 7.356 6.602 -21.944 1.00 60.53 86 THR A O 1
ATOM 709 N N . GLN A 1 87 ? 7.550 8.799 -21.572 1.00 66.81 87 GLN A N 1
ATOM 710 C CA . GLN A 1 87 ? 7.638 8.625 -20.120 1.00 66.81 87 GLN A CA 1
ATOM 711 C C . GLN A 1 87 ? 6.270 8.274 -19.528 1.00 66.81 87 GLN A C 1
ATOM 713 O O . GLN A 1 87 ? 5.412 9.118 -19.293 1.00 66.81 87 GLN A O 1
ATOM 718 N N . GLU A 1 88 ? 6.096 6.988 -19.257 1.00 75.44 88 GLU A N 1
ATOM 719 C CA . GLU A 1 88 ? 4.962 6.451 -18.518 1.00 75.44 88 GLU A CA 1
ATOM 720 C C . GLU A 1 88 ? 4.883 7.085 -17.113 1.00 75.44 88 GLU A C 1
ATOM 722 O O . GLU A 1 88 ? 5.883 7.198 -16.399 1.00 75.44 88 GLU A O 1
ATOM 727 N N . SER A 1 89 ? 3.690 7.524 -16.718 1.00 87.81 89 S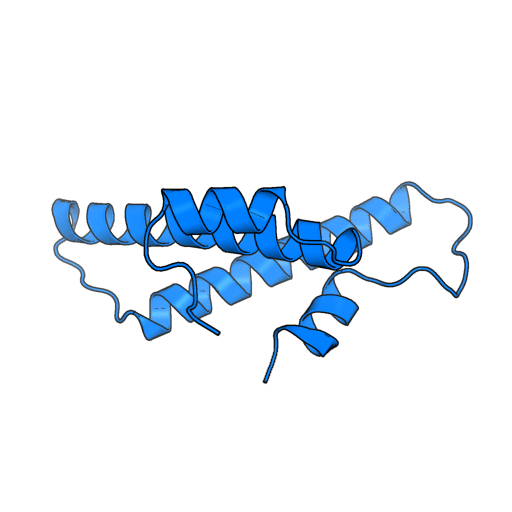ER A N 1
ATOM 728 C CA . SER A 1 89 ? 3.432 8.157 -15.420 1.00 87.81 89 SER A CA 1
ATOM 729 C C . SER A 1 89 ? 3.015 7.112 -14.378 1.00 87.81 89 SER A C 1
ATOM 731 O O . SER A 1 89 ? 2.337 6.125 -14.692 1.00 87.81 89 SER A O 1
ATOM 733 N N . PHE A 1 90 ? 3.399 7.329 -13.118 1.00 90.69 90 PHE A N 1
ATOM 734 C CA . PHE A 1 90 ? 2.961 6.512 -11.991 1.00 90.69 90 PHE A CA 1
ATOM 735 C C . PHE A 1 90 ? 1.444 6.560 -11.805 1.00 90.69 90 PHE A C 1
ATOM 737 O O . PHE A 1 90 ? 0.835 5.509 -11.599 1.00 90.69 90 PHE A O 1
ATOM 744 N N . ILE A 1 91 ? 0.823 7.743 -11.899 1.00 90.94 91 ILE A N 1
ATOM 745 C CA . ILE A 1 91 ? -0.633 7.857 -11.755 1.00 90.94 91 ILE A CA 1
ATOM 746 C C . ILE A 1 91 ? -1.374 7.194 -12.924 1.00 90.94 91 ILE A C 1
ATOM 748 O O . ILE A 1 91 ? -2.385 6.534 -12.702 1.00 90.94 91 ILE A O 1
ATOM 752 N N . SER A 1 92 ? -0.838 7.283 -14.145 1.00 89.50 92 SER A N 1
ATOM 753 C CA . SER A 1 92 ? -1.392 6.568 -15.304 1.00 89.50 92 SER A CA 1
ATOM 754 C C . SER A 1 92 ? -1.344 5.048 -15.094 1.00 89.50 92 SER A C 1
ATOM 756 O O . SER A 1 92 ? -2.361 4.369 -15.207 1.00 89.50 92 SER A O 1
ATOM 758 N N . THR A 1 93 ? -0.193 4.529 -14.646 1.00 91.69 93 THR A N 1
ATOM 759 C CA . THR A 1 93 ? -0.021 3.101 -14.311 1.00 91.69 93 THR A CA 1
ATOM 760 C C . THR A 1 93 ? -0.994 2.645 -13.215 1.00 91.69 93 THR A C 1
ATOM 762 O O . THR A 1 93 ? -1.488 1.520 -13.248 1.00 91.69 93 THR A O 1
ATOM 765 N N . TRP A 1 94 ? -1.276 3.506 -12.230 1.00 92.50 94 TRP A N 1
ATOM 766 C CA . TRP A 1 94 ? -2.253 3.217 -11.178 1.00 92.50 94 TRP A CA 1
ATOM 767 C C . TRP A 1 94 ? -3.661 3.020 -11.743 1.00 92.50 94 TRP A C 1
ATOM 769 O O . TRP A 1 94 ? -4.307 2.025 -11.421 1.00 92.50 94 TRP A O 1
ATOM 779 N N . PHE A 1 95 ? -4.133 3.950 -12.577 1.00 91.06 95 PHE A N 1
ATOM 780 C CA . PHE A 1 95 ? -5.475 3.863 -13.153 1.00 91.06 95 PHE A CA 1
ATOM 781 C C . PHE A 1 95 ? -5.629 2.676 -14.106 1.00 91.06 95 PHE A C 1
ATOM 783 O O . PHE A 1 95 ? -6.681 2.054 -14.103 1.00 91.06 95 PHE A O 1
ATOM 790 N N . ASP A 1 96 ? -4.581 2.339 -14.857 1.00 89.88 96 ASP A N 1
ATOM 791 C CA . ASP A 1 96 ? -4.583 1.209 -15.792 1.00 89.88 96 ASP A CA 1
ATOM 792 C C . ASP A 1 96 ? -4.625 -0.157 -15.084 1.00 89.88 96 ASP A C 1
ATOM 794 O O . ASP A 1 96 ? -5.294 -1.080 -15.538 1.00 89.88 96 ASP A O 1
ATOM 798 N N . GLN A 1 97 ? -3.912 -0.311 -13.961 1.00 87.94 97 GLN A N 1
ATOM 799 C CA . GLN A 1 97 ? -3.663 -1.640 -13.379 1.00 87.94 97 GLN A CA 1
ATOM 800 C C . GLN A 1 97 ? -4.273 -1.893 -11.999 1.00 87.94 97 GLN A C 1
ATOM 802 O O . GLN A 1 97 ? -4.373 -3.048 -11.586 1.00 87.94 97 GLN A O 1
ATOM 807 N N . PHE A 1 98 ? -4.615 -0.846 -11.249 1.00 85.31 98 PHE A N 1
ATOM 808 C CA . PHE A 1 98 ? -5.007 -0.960 -9.838 1.00 85.31 98 PHE A CA 1
ATOM 809 C C . PHE A 1 98 ? -6.394 -0.389 -9.543 1.00 85.31 98 PHE A C 1
ATOM 811 O O . PHE A 1 98 ? -6.907 -0.593 -8.440 1.00 85.31 98 PHE A O 1
ATOM 818 N N . GLN A 1 99 ? -6.997 0.321 -10.496 1.00 79.75 99 GLN A N 1
ATOM 819 C CA . GLN A 1 99 ? -8.351 0.838 -10.375 1.00 79.75 99 GLN A CA 1
ATOM 820 C C . GLN A 1 99 ? -9.297 0.002 -11.240 1.00 79.75 99 GLN A C 1
ATOM 822 O O . GLN A 1 99 ? -9.104 -0.091 -12.447 1.00 79.75 99 GLN A O 1
ATOM 827 N N . ALA A 1 100 ? -10.286 -0.618 -10.595 1.00 55.31 100 ALA A N 1
ATOM 828 C CA . ALA A 1 100 ? -11.435 -1.242 -11.246 1.00 55.31 100 ALA A CA 1
ATOM 829 C C . ALA A 1 100 ? -12.621 -0.272 -11.243 1.00 55.31 100 ALA A C 1
ATOM 831 O O . ALA A 1 100 ? -12.732 0.499 -10.256 1.00 55.31 100 ALA A O 1
#

Foldseek 3Di:
DDDDDDPVSLVVCLVPPPDDPLVSVLSVLLNVLLVVLVVVQVVCCVPPVDHDDPVVSVVVSVVVSLVVQVVVQVVVVVPDPDDDVPDDGSNNVCCVPPND

Organism: Brassica campestris (NCBI:txid3711)

Radius of gyration: 16.21 Å; Cα contacts (8 Å, |Δi|>4): 52; chains: 1; bounding box: 29×39×48 Å

Secondary structure (DSSP, 8-state):
-PPP-SHHHHHHHHHH----HHHHHHHHHHHHHHHHHHHHHHHHHHHH-PPPPHHHHHHHHHHHHHHHHHHHHHHHHHH-SS--TT---HHHHHHHHT--

Sequence (100 aa):
MAYPSTLQQIIHWLLNVTVRPRVRAILKLVFQGAIYFIWRERNSRLHSGVNKPATQIVKEIQVQIRAKLLGMDKEHSLSYQVRSPTQESFISTWFDQFQA

Solvent-accessible surface area (backbone atoms only — not comparable to full-atom values): 6022 Å² total; per-residue (Å²): 133,86,76,68,86,46,72,67,47,41,50,54,46,70,75,67,60,92,60,59,70,64,59,49,50,50,54,52,50,50,53,53,40,50,56,50,54,53,53,50,48,55,50,41,30,74,78,68,71,51,83,77,57,68,71,57,54,52,50,52,40,56,54,50,51,50,53,51,31,49,48,50,45,52,54,53,57,72,72,42,95,70,82,59,97,78,68,80,47,53,52,57,51,42,55,73,74,74,54,131

pLDDT: mean 87.94, std 12.02, range [47.59, 97.31]

Nearest PDB structures (foldseek):
  1yjg-assembly2_D  TM=6.381E-01  e=9.334E+00  Borrelia turicatae
  2ga0-assembly1_A  TM=6.364E-01  e=9.334E+00  Borrelia turicatae